Protein AF-A0A0D3BP19-F1 (afdb_monomer_lite)

pLDDT: mean 79.96, std 15.25, range [40.03, 95.5]

InterPro domains:
  IPR003653 Ulp1 protease family, C-terminal catalytic domain [PF02902] (9-48)

Foldseek 3Di:
DPPLPPLVVLFVVVCVVCVVVVHDDPDDDSVCSVVSVVVVVVVCCVVPPPPPPVPPDPPDDD

Radius of gyration: 15.6 Å; chains: 1; bounding box: 20×33×50 Å

Secondary structure (DSSP, 8-state):
------THHHHHHHHHHHHHTT-------HHHHHHHHHHHHHHHHHHH-S---TTSS-----

Organism: NCBI:txid109376

Sequence (62 aa):
MTPKENVHGVYTIKYIECLAIGCTFEGLRDETIQDLRRRLAAEIYDAVGEPRITHLFPDSPK

Structure (mmCIF, N/CA/C/O backbone):
data_AF-A0A0D3BP19-F1
#
_entry.id   AF-A0A0D3BP19-F1
#
loop_
_atom_site.group_PDB
_atom_site.id
_atom_site.type_symbol
_atom_site.label_atom_id
_atom_site.label_alt_id
_atom_site.label_comp_id
_atom_site.label_asym_id
_atom_site.label_entity_id
_atom_site.label_seq_id
_atom_site.pdbx_PDB_ins_code
_atom_site.Cartn_x
_atom_site.Cartn_y
_atom_site.Cartn_z
_atom_site.occupancy
_atom_site.B_iso_or_equiv
_atom_site.auth_seq_id
_atom_site.auth_comp_id
_atom_site.auth_asym_id
_atom_site.auth_atom_id
_atom_site.pdbx_PDB_model_num
ATOM 1 N N . MET A 1 1 ? 12.446 26.839 2.961 1.00 40.03 1 MET A N 1
ATOM 2 C 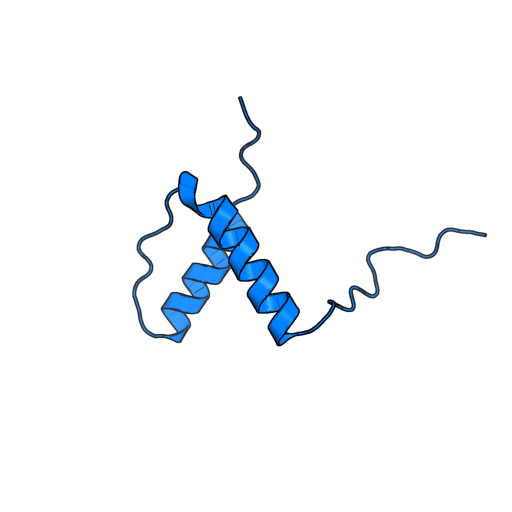CA . MET A 1 1 ? 11.033 26.415 2.918 1.00 40.03 1 MET A CA 1
ATOM 3 C C . MET A 1 1 ? 10.924 25.381 1.814 1.00 40.03 1 MET A C 1
ATOM 5 O O . MET A 1 1 ? 10.839 25.748 0.652 1.00 40.03 1 MET A O 1
ATOM 9 N N . THR A 1 2 ? 11.124 24.108 2.150 1.00 48.22 2 THR A N 1
ATOM 10 C CA . THR A 1 2 ? 11.006 23.018 1.176 1.00 48.22 2 THR A CA 1
ATOM 11 C C . THR A 1 2 ? 9.540 22.901 0.752 1.00 48.22 2 THR A C 1
ATOM 13 O O . THR A 1 2 ? 8.654 23.068 1.597 1.00 48.22 2 THR A O 1
ATOM 16 N N . PRO A 1 3 ? 9.250 22.703 -0.544 1.00 51.81 3 PRO A N 1
ATOM 17 C CA . PRO A 1 3 ? 7.880 22.534 -1.007 1.00 51.81 3 PRO A CA 1
ATOM 18 C C . PRO A 1 3 ? 7.288 21.320 -0.290 1.00 51.81 3 PRO A C 1
ATOM 20 O O . PRO A 1 3 ? 7.923 20.269 -0.257 1.00 51.81 3 PRO A O 1
ATOM 23 N N . LYS A 1 4 ? 6.108 21.473 0.329 1.00 57.69 4 LYS A N 1
ATOM 24 C CA . LYS A 1 4 ? 5.351 20.345 0.882 1.00 57.69 4 LYS A CA 1
ATOM 25 C C . LYS A 1 4 ? 5.046 19.404 -0.277 1.00 57.69 4 LYS A C 1
ATOM 27 O O . LYS A 1 4 ? 4.144 19.660 -1.067 1.00 57.69 4 LYS A O 1
ATOM 32 N N . GLU A 1 5 ? 5.882 18.387 -0.433 1.00 60.16 5 GLU A N 1
ATOM 33 C CA . GLU A 1 5 ? 5.721 17.353 -1.442 1.00 60.16 5 GLU A CA 1
ATOM 34 C C . GLU A 1 5 ? 4.318 16.751 -1.296 1.00 60.16 5 GLU A C 1
ATOM 36 O O . GLU A 1 5 ? 3.808 16.634 -0.186 1.00 60.16 5 GLU A O 1
ATOM 41 N N . ASN A 1 6 ? 3.655 16.425 -2.404 1.00 64.12 6 ASN A N 1
ATOM 42 C CA . ASN A 1 6 ? 2.271 15.946 -2.407 1.00 64.12 6 ASN A CA 1
ATOM 43 C C . ASN A 1 6 ? 2.145 14.591 -1.678 1.00 64.12 6 ASN A C 1
ATOM 45 O O . ASN A 1 6 ? 2.205 13.529 -2.295 1.00 64.12 6 ASN A O 1
ATOM 49 N N . VAL A 1 7 ? 1.962 14.626 -0.356 1.00 74.31 7 VAL A N 1
ATOM 50 C CA . VAL A 1 7 ? 1.925 13.452 0.536 1.00 74.31 7 VAL A CA 1
ATOM 51 C C . VAL A 1 7 ? 0.617 12.658 0.481 1.00 74.31 7 VAL A C 1
ATOM 53 O O . VAL A 1 7 ? 0.513 11.577 1.061 1.00 74.31 7 VAL A O 1
ATOM 56 N N . HIS A 1 8 ? -0.385 13.172 -0.236 1.00 81.81 8 HIS A N 1
ATOM 57 C CA . HIS A 1 8 ? -1.745 12.632 -0.241 1.00 81.81 8 HIS A CA 1
ATOM 58 C C . HIS A 1 8 ? -1.788 11.180 -0.737 1.00 81.81 8 HIS A C 1
ATOM 60 O O . HIS A 1 8 ? -2.485 10.360 -0.151 1.00 81.81 8 HIS A O 1
ATOM 66 N N . GLY A 1 9 ? -0.994 10.836 -1.758 1.00 87.75 9 GLY A N 1
ATOM 67 C CA . GLY A 1 9 ? -0.981 9.478 -2.312 1.00 87.75 9 GLY A CA 1
ATOM 68 C C . GLY A 1 9 ? -0.526 8.417 -1.305 1.00 87.75 9 GLY A C 1
ATOM 69 O O . GLY A 1 9 ? -1.137 7.357 -1.210 1.00 87.75 9 GLY A O 1
ATOM 70 N N . VAL A 1 10 ? 0.501 8.721 -0.504 1.00 90.81 10 VAL A N 1
ATOM 71 C CA . VAL A 1 10 ? 1.020 7.801 0.523 1.00 90.81 10 VAL A CA 1
ATOM 72 C C . VAL A 1 10 ? -0.022 7.580 1.619 1.00 90.81 10 VAL A C 1
ATOM 74 O O . VAL A 1 10 ? -0.275 6.442 2.010 1.00 90.81 10 VAL A O 1
ATOM 77 N N . TYR A 1 11 ? -0.667 8.660 2.064 1.00 90.62 11 TYR A N 1
ATOM 78 C CA . TYR A 1 11 ? -1.758 8.612 3.037 1.00 90.62 11 TYR A CA 1
ATOM 79 C C . TYR A 1 11 ? -2.925 7.745 2.554 1.00 90.62 11 TYR A C 1
ATOM 81 O O . TYR A 1 11 ? -3.389 6.875 3.288 1.00 90.62 11 TYR A O 1
ATOM 89 N N . THR A 1 12 ? -3.371 7.944 1.311 1.00 91.19 12 THR A N 1
ATOM 90 C CA . THR A 1 12 ? -4.479 7.178 0.730 1.00 91.19 12 THR A CA 1
ATOM 91 C C . THR A 1 12 ? -4.158 5.691 0.641 1.00 91.19 12 THR A C 1
ATOM 93 O O . THR A 1 12 ? -4.978 4.876 1.057 1.00 91.19 12 THR A O 1
ATOM 96 N N . ILE A 1 13 ? -2.969 5.326 0.150 1.00 92.06 13 ILE A N 1
ATOM 97 C CA . ILE A 1 13 ? -2.562 3.916 0.045 1.00 92.06 13 ILE A CA 1
ATOM 98 C C . ILE A 1 13 ? -2.569 3.260 1.427 1.00 92.06 13 ILE A C 1
ATOM 100 O O . ILE A 1 13 ? -3.124 2.175 1.589 1.00 92.06 13 ILE A O 1
ATOM 104 N N . LYS A 1 14 ? -2.012 3.933 2.439 1.00 91.75 14 LYS A N 1
ATOM 105 C CA . LYS A 1 14 ? -1.903 3.350 3.779 1.00 91.75 14 LYS A CA 1
ATOM 106 C C . LYS A 1 14 ? -3.236 3.256 4.507 1.00 91.75 14 LYS A C 1
ATOM 108 O O . LYS A 1 14 ? -3.485 2.268 5.188 1.00 91.75 14 LYS A O 1
ATOM 113 N N . TYR A 1 15 ? -4.127 4.216 4.280 1.00 92.75 15 TYR A N 1
ATOM 114 C CA . TYR A 1 15 ? -5.508 4.126 4.735 1.00 92.75 15 TYR A CA 1
ATOM 115 C C . TYR A 1 15 ? -6.230 2.905 4.140 1.00 92.75 15 TYR A C 1
ATOM 117 O O . TYR A 1 15 ? -6.843 2.137 4.879 1.00 92.75 15 TYR A O 1
ATOM 125 N N . ILE A 1 16 ? -6.113 2.683 2.824 1.00 93.69 16 ILE A N 1
ATOM 126 C CA . ILE A 1 16 ? -6.722 1.526 2.146 1.00 93.69 16 ILE A CA 1
ATOM 127 C C . ILE A 1 16 ? -6.146 0.209 2.680 1.00 93.69 16 ILE A C 1
ATOM 129 O O . ILE A 1 16 ? -6.900 -0.726 2.933 1.00 93.69 16 ILE A O 1
ATOM 133 N N . GLU A 1 17 ? -4.832 0.136 2.883 1.00 92.50 17 GLU A N 1
ATOM 134 C CA . GLU A 1 17 ? -4.170 -1.049 3.436 1.00 92.50 17 GLU A CA 1
ATOM 135 C C . GLU A 1 17 ? -4.681 -1.382 4.841 1.00 92.50 17 GLU A C 1
ATOM 137 O O . GLU A 1 17 ? -5.046 -2.528 5.090 1.00 92.50 17 GLU A O 1
ATOM 142 N N . CYS A 1 18 ? -4.798 -0.382 5.724 1.00 94.06 18 CYS A N 1
ATOM 143 C CA . CYS A 1 18 ? -5.390 -0.554 7.052 1.00 94.06 18 CYS A CA 1
ATOM 144 C C . CYS A 1 18 ? -6.829 -1.082 6.971 1.00 94.06 18 CYS A C 1
ATOM 146 O O . CYS A 1 18 ? -7.167 -2.031 7.678 1.00 94.06 18 CYS A O 1
ATOM 148 N N . LEU A 1 19 ? -7.656 -0.534 6.075 1.00 94.25 19 LEU A N 1
ATOM 149 C CA . LEU A 1 19 ? -9.019 -1.028 5.865 1.00 94.25 19 LEU A CA 1
ATOM 150 C C . LEU A 1 19 ? -9.042 -2.483 5.379 1.00 94.25 19 LEU A C 1
ATOM 152 O O . LEU A 1 19 ? -9.853 -3.270 5.863 1.00 94.25 19 LEU A O 1
ATOM 156 N N . ALA A 1 20 ? -8.151 -2.853 4.458 1.00 95.44 20 ALA A N 1
ATOM 157 C CA . ALA A 1 20 ? -8.089 -4.200 3.896 1.00 95.44 20 ALA A CA 1
ATOM 158 C C . ALA A 1 20 ? -7.727 -5.267 4.943 1.00 95.44 20 ALA A C 1
ATOM 160 O O . ALA A 1 20 ? -8.216 -6.393 4.861 1.00 95.44 20 ALA A O 1
ATOM 161 N N . ILE A 1 21 ? -6.910 -4.913 5.941 1.00 95.50 21 ILE A N 1
ATOM 162 C CA . ILE A 1 21 ? -6.524 -5.812 7.041 1.00 95.50 21 ILE A CA 1
ATOM 163 C C . ILE A 1 21 ? -7.440 -5.703 8.273 1.00 95.50 21 ILE A C 1
ATOM 165 O O . ILE A 1 21 ? -7.221 -6.404 9.259 1.00 95.50 21 ILE A O 1
ATOM 169 N N . GLY A 1 22 ? -8.463 -4.840 8.238 1.00 94.94 22 GLY A N 1
ATOM 170 C CA . GLY A 1 22 ? -9.387 -4.630 9.357 1.00 94.94 22 GLY A CA 1
ATOM 171 C C . GLY A 1 22 ? -8.793 -3.842 10.531 1.00 94.94 22 GLY A C 1
ATOM 172 O O . GLY A 1 22 ? -9.236 -4.009 11.666 1.00 94.94 22 GLY A O 1
ATOM 173 N N . CYS A 1 23 ? -7.793 -2.995 10.280 1.00 94.56 23 CYS A N 1
ATOM 174 C CA . CYS A 1 23 ? -7.167 -2.136 11.284 1.00 94.56 23 CYS A CA 1
ATOM 175 C C . CYS A 1 23 ? -7.581 -0.665 11.132 1.00 94.56 23 CYS A C 1
ATOM 177 O O . CYS A 1 23 ? -7.874 -0.177 10.040 1.00 94.56 23 CYS A O 1
ATOM 179 N N . THR A 1 24 ? -7.543 0.071 12.242 1.00 92.38 24 THR A N 1
ATOM 180 C CA . THR A 1 24 ? -7.753 1.524 12.250 1.00 92.38 24 THR A CA 1
ATOM 181 C C . THR A 1 24 ? -6.482 2.243 11.802 1.00 92.38 24 THR A C 1
ATOM 183 O O . THR A 1 24 ? -5.387 1.922 12.257 1.00 92.38 24 THR A O 1
ATOM 186 N N . PHE A 1 25 ? -6.624 3.236 10.925 1.00 92.19 25 PHE A N 1
ATOM 187 C CA . PHE A 1 25 ? -5.521 4.094 10.499 1.00 92.19 25 PHE A CA 1
ATOM 188 C C . PHE A 1 25 ? -5.424 5.338 11.392 1.00 92.19 25 PHE A C 1
ATOM 190 O O . PHE A 1 25 ? -6.358 6.136 11.439 1.00 92.19 25 PHE A O 1
ATOM 197 N N . GLU A 1 26 ? -4.288 5.521 12.068 1.00 91.19 26 GLU A N 1
ATOM 198 C CA . GLU A 1 26 ? -4.064 6.635 13.010 1.00 91.19 26 GLU A CA 1
ATOM 199 C C . GLU A 1 26 ? -3.332 7.841 12.393 1.00 91.19 26 GLU A C 1
ATOM 201 O O . GLU A 1 26 ? -3.155 8.866 13.048 1.00 91.19 26 GLU A O 1
ATOM 206 N N . GLY A 1 27 ? -2.926 7.749 11.124 1.00 87.19 27 GLY A N 1
ATOM 207 C CA . GLY A 1 27 ? -2.176 8.796 10.430 1.00 87.19 27 GLY A CA 1
ATOM 208 C C . GLY A 1 27 ? -0.697 8.468 10.229 1.00 87.19 27 GLY A C 1
ATOM 209 O O . GLY A 1 27 ? -0.195 7.419 10.630 1.00 87.19 27 GLY A O 1
ATOM 210 N N . LEU A 1 28 ? 0.008 9.379 9.558 1.00 87.62 28 LEU A N 1
ATOM 211 C CA . LEU A 1 28 ? 1.437 9.281 9.262 1.00 87.62 28 LEU A CA 1
ATOM 212 C C . LEU A 1 28 ? 2.157 10.550 9.708 1.00 87.62 28 LEU A C 1
ATOM 214 O O . LEU A 1 28 ? 1.646 11.660 9.581 1.00 87.62 28 LEU A O 1
ATOM 218 N N . ARG A 1 29 ? 3.389 10.387 10.179 1.00 87.31 29 ARG A N 1
ATOM 219 C CA . ARG A 1 29 ? 4.261 11.520 10.489 1.00 87.31 29 ARG A CA 1
ATOM 220 C C . ARG A 1 29 ? 4.946 12.006 9.219 1.00 87.31 29 ARG A C 1
ATOM 222 O O . ARG A 1 29 ? 5.514 11.174 8.505 1.00 87.31 29 ARG A O 1
ATOM 229 N N . ASP A 1 30 ? 4.931 13.312 8.966 1.00 84.75 30 ASP A N 1
ATOM 230 C CA . ASP A 1 30 ? 5.461 13.923 7.739 1.00 84.75 30 ASP A CA 1
ATOM 231 C C . ASP A 1 30 ? 6.915 13.521 7.457 1.00 84.75 30 ASP A C 1
ATOM 233 O O . ASP A 1 30 ? 7.282 13.267 6.309 1.00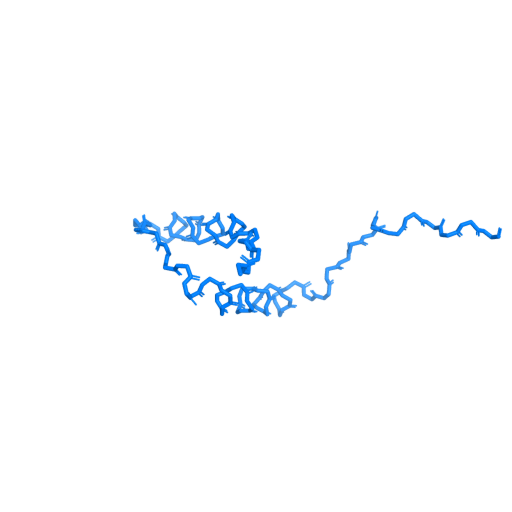 84.75 30 ASP A O 1
ATOM 237 N N . GLU A 1 31 ? 7.721 13.351 8.506 1.00 87.25 31 GLU A N 1
ATOM 238 C CA . GLU A 1 31 ? 9.128 12.958 8.407 1.00 87.25 31 GLU A CA 1
ATOM 239 C C . GLU A 1 31 ? 9.306 11.559 7.803 1.00 87.25 31 GLU A C 1
ATOM 241 O O . GLU A 1 31 ? 10.317 11.279 7.165 1.00 87.25 31 GLU A O 1
ATOM 246 N N . THR A 1 32 ? 8.319 10.676 7.978 1.00 85.38 32 THR A N 1
ATOM 247 C CA . THR A 1 32 ? 8.372 9.290 7.487 1.00 85.38 32 THR A CA 1
ATOM 248 C C . THR A 1 32 ? 7.802 9.120 6.083 1.00 85.38 32 THR A C 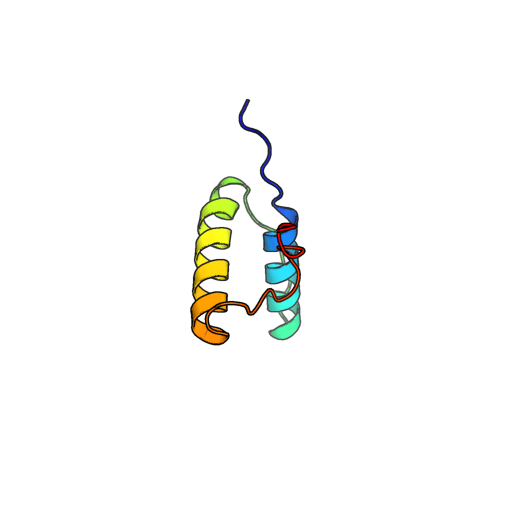1
ATOM 250 O O . THR A 1 32 ? 7.993 8.074 5.460 1.00 85.38 32 THR A O 1
ATOM 253 N N . ILE A 1 33 ? 7.116 10.137 5.553 1.00 88.06 33 ILE A N 1
ATOM 254 C CA . ILE A 1 33 ? 6.362 10.004 4.305 1.00 88.06 33 ILE A CA 1
ATOM 255 C C . ILE A 1 33 ? 7.286 9.776 3.109 1.00 88.06 33 ILE A C 1
ATOM 257 O O . ILE A 1 33 ? 6.949 8.981 2.233 1.00 88.06 33 ILE A O 1
ATOM 261 N N . GLN A 1 34 ? 8.463 10.405 3.075 1.00 86.94 34 GLN A N 1
ATOM 262 C CA . GLN A 1 34 ? 9.401 10.229 1.960 1.00 86.94 34 GLN A CA 1
ATOM 263 C C . GLN A 1 34 ? 9.990 8.821 1.887 1.00 86.94 34 GLN A C 1
ATOM 265 O O . GLN A 1 34 ? 10.164 8.266 0.798 1.00 86.94 34 GLN A O 1
ATOM 270 N N . ASP A 1 35 ? 10.263 8.211 3.035 1.00 90.06 35 ASP A N 1
ATOM 271 C CA . ASP A 1 35 ? 10.773 6.843 3.080 1.00 90.06 35 ASP A CA 1
ATOM 272 C C . ASP A 1 35 ? 9.663 5.844 2.768 1.00 90.06 35 ASP A C 1
ATOM 274 O O . ASP A 1 35 ? 9.863 4.913 1.984 1.00 90.06 35 ASP A O 1
ATOM 278 N N . LEU A 1 36 ? 8.455 6.092 3.282 1.00 91.12 36 LEU A N 1
ATOM 279 C CA . LEU A 1 36 ? 7.299 5.261 2.980 1.00 91.12 36 LEU A CA 1
ATOM 280 C C . LEU A 1 36 ? 6.924 5.320 1.495 1.00 91.12 36 LEU A C 1
ATOM 282 O O . LEU A 1 36 ? 6.628 4.290 0.898 1.00 91.12 36 LEU A O 1
ATOM 286 N N . ARG A 1 37 ? 7.005 6.500 0.871 1.00 90.75 37 ARG A N 1
ATOM 287 C CA . ARG A 1 37 ? 6.797 6.681 -0.570 1.00 90.75 37 ARG A CA 1
ATOM 288 C C . ARG A 1 37 ? 7.748 5.814 -1.385 1.00 90.75 37 ARG A C 1
ATOM 290 O O . ARG A 1 37 ? 7.308 5.137 -2.310 1.00 90.75 37 ARG A O 1
ATOM 297 N N . ARG A 1 38 ? 9.043 5.840 -1.052 1.00 91.19 38 ARG A N 1
ATOM 298 C CA . ARG A 1 38 ? 10.067 5.043 -1.744 1.00 91.19 38 ARG A CA 1
ATOM 299 C C . ARG A 1 38 ? 9.811 3.551 -1.589 1.00 91.19 38 ARG A C 1
ATOM 301 O O . ARG A 1 38 ? 9.879 2.823 -2.574 1.00 91.19 38 ARG A O 1
ATOM 308 N N . ARG A 1 39 ? 9.465 3.118 -0.378 1.00 91.81 39 ARG A N 1
ATOM 309 C CA . ARG A 1 39 ? 9.147 1.720 -0.093 1.00 91.81 39 ARG A CA 1
ATOM 310 C C . ARG A 1 39 ? 7.915 1.238 -0.859 1.00 91.81 39 ARG A C 1
ATOM 312 O O . ARG A 1 39 ? 8.005 0.232 -1.547 1.00 91.81 39 ARG A O 1
ATOM 319 N N . LEU A 1 40 ? 6.812 1.984 -0.803 1.00 90.81 40 LEU A N 1
ATOM 320 C CA . LEU A 1 40 ? 5.587 1.647 -1.533 1.00 90.81 40 LEU A CA 1
ATOM 321 C C . LEU A 1 40 ? 5.821 1.613 -3.043 1.00 90.81 40 LEU A C 1
ATOM 323 O O . LEU A 1 40 ? 5.327 0.719 -3.715 1.00 90.81 40 LEU A O 1
ATOM 327 N N . ALA A 1 41 ? 6.591 2.562 -3.585 1.00 88.06 41 ALA A N 1
ATOM 328 C CA . ALA A 1 41 ? 6.948 2.536 -4.997 1.00 88.06 41 ALA A CA 1
ATOM 329 C C . ALA A 1 41 ? 7.698 1.243 -5.345 1.00 88.06 41 ALA A C 1
ATOM 331 O O . ALA A 1 41 ? 7.292 0.554 -6.274 1.00 88.06 41 ALA A O 1
ATOM 332 N N . ALA A 1 42 ? 8.737 0.889 -4.583 1.00 90.38 42 ALA A N 1
ATOM 333 C CA . ALA A 1 42 ? 9.499 -0.339 -4.803 1.00 90.38 42 ALA A CA 1
ATOM 334 C C . ALA A 1 42 ? 8.620 -1.598 -4.721 1.00 90.38 42 ALA A C 1
ATOM 336 O O . ALA A 1 42 ? 8.686 -2.431 -5.616 1.00 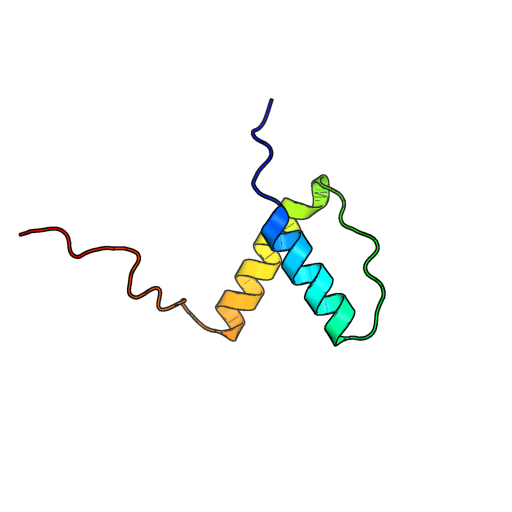90.38 42 ALA A O 1
ATOM 337 N N . GLU A 1 43 ? 7.761 -1.700 -3.702 1.00 90.81 43 GLU A N 1
ATOM 338 C CA . GLU A 1 43 ? 6.818 -2.816 -3.533 1.00 90.81 43 GLU A CA 1
ATOM 339 C C . GLU A 1 43 ? 5.841 -2.919 -4.717 1.00 90.81 43 GLU A C 1
ATOM 341 O O . GLU A 1 43 ? 5.576 -4.015 -5.205 1.00 90.81 43 GLU A O 1
ATOM 346 N N . ILE A 1 44 ? 5.345 -1.787 -5.232 1.00 87.44 44 ILE A N 1
ATOM 347 C CA . ILE A 1 44 ? 4.481 -1.767 -6.418 1.00 87.44 44 ILE A CA 1
ATOM 348 C C . ILE A 1 44 ? 5.253 -2.232 -7.655 1.00 87.44 44 ILE A C 1
ATOM 350 O O . ILE A 1 44 ? 4.767 -3.120 -8.344 1.00 87.44 44 ILE A O 1
ATOM 354 N N . TYR A 1 45 ? 6.433 -1.668 -7.939 1.00 87.06 45 TYR A N 1
ATOM 355 C CA . TYR A 1 45 ? 7.240 -2.049 -9.109 1.00 87.06 45 TYR A CA 1
ATOM 356 C C . TYR A 1 45 ? 7.652 -3.526 -9.080 1.00 87.06 45 TYR A C 1
ATOM 358 O O . TYR A 1 45 ? 7.676 -4.164 -10.129 1.00 87.06 45 TYR A O 1
ATOM 366 N N . ASP A 1 46 ? 7.943 -4.075 -7.900 1.00 90.06 46 ASP A N 1
ATOM 367 C CA . ASP A 1 46 ? 8.232 -5.501 -7.728 1.00 90.06 46 ASP A CA 1
ATOM 368 C C . ASP A 1 46 ? 6.989 -6.363 -8.009 1.00 90.06 46 ASP A C 1
ATOM 370 O O . ASP A 1 46 ? 7.060 -7.356 -8.730 1.00 90.06 46 ASP A O 1
ATOM 374 N N . ALA A 1 47 ? 5.818 -5.940 -7.522 1.00 87.12 47 ALA A N 1
ATOM 375 C CA . ALA A 1 47 ? 4.571 -6.680 -7.694 1.00 87.12 47 ALA A CA 1
ATOM 376 C C . ALA A 1 47 ? 3.995 -6.617 -9.120 1.00 87.12 47 ALA A C 1
ATOM 378 O O . ALA A 1 47 ? 3.427 -7.601 -9.598 1.00 87.12 47 ALA A O 1
ATOM 379 N N . VAL A 1 48 ? 4.080 -5.462 -9.791 1.00 84.12 48 VAL A N 1
ATOM 380 C CA . VAL A 1 48 ? 3.411 -5.221 -11.086 1.00 84.12 48 VAL A CA 1
ATOM 381 C C . VAL A 1 48 ? 4.372 -5.158 -12.276 1.00 84.12 48 VAL A C 1
ATOM 383 O O . VAL A 1 48 ? 3.915 -5.130 -13.420 1.00 84.12 48 VAL A O 1
ATOM 386 N N . GLY A 1 49 ? 5.686 -5.158 -12.035 1.00 77.25 49 GLY A N 1
ATOM 387 C CA . GLY A 1 49 ? 6.701 -4.863 -13.047 1.00 77.25 49 GLY A CA 1
ATOM 388 C C . GLY A 1 49 ? 6.730 -3.379 -13.430 1.00 77.25 49 GLY A C 1
ATOM 389 O O . GLY A 1 49 ? 6.117 -2.535 -12.772 1.00 77.25 49 GLY A O 1
ATOM 390 N N . GLU A 1 50 ? 7.437 -3.026 -14.512 1.00 72.06 50 GLU A N 1
ATOM 391 C CA . GLU A 1 50 ? 7.375 -1.649 -15.012 1.00 72.06 50 GLU A CA 1
ATOM 392 C C . GLU A 1 50 ? 5.932 -1.293 -15.414 1.00 72.06 50 GLU A C 1
ATOM 394 O O . GLU A 1 50 ? 5.314 -2.000 -16.223 1.00 72.06 50 GLU A O 1
ATOM 399 N N . PRO A 1 51 ? 5.373 -0.195 -14.874 1.00 65.38 51 PRO A N 1
ATOM 400 C CA . PRO A 1 51 ? 4.041 0.245 -15.203 1.00 65.38 51 PRO A CA 1
ATOM 401 C C . PRO A 1 51 ? 4.027 0.578 -16.688 1.00 65.38 51 PRO A C 1
ATOM 403 O O . PRO A 1 51 ? 4.741 1.463 -17.162 1.00 65.38 51 PRO A O 1
ATOM 406 N N . ARG A 1 52 ? 3.177 -0.127 -17.437 1.00 64.50 52 ARG A N 1
ATOM 407 C CA . ARG A 1 52 ? 2.875 0.208 -18.828 1.00 64.50 52 ARG A CA 1
ATOM 408 C C . ARG A 1 52 ? 2.045 1.484 -18.844 1.00 64.50 52 ARG A C 1
ATOM 410 O O . ARG A 1 52 ? 0.834 1.441 -19.040 1.00 64.50 52 ARG A O 1
ATOM 417 N N . ILE A 1 53 ? 2.676 2.628 -18.594 1.00 66.06 53 ILE A N 1
ATOM 418 C CA . ILE A 1 53 ? 2.015 3.919 -18.741 1.00 66.06 53 ILE A CA 1
ATOM 419 C C . ILE A 1 53 ? 1.972 4.235 -20.237 1.00 66.06 53 ILE A C 1
ATOM 421 O O . ILE A 1 53 ? 2.794 4.974 -20.765 1.00 66.06 53 ILE A O 1
ATOM 425 N N . THR A 1 54 ? 1.017 3.631 -20.942 1.00 60.19 54 THR A N 1
ATOM 426 C CA . THR A 1 54 ? 0.892 3.682 -22.408 1.00 60.19 54 THR A CA 1
ATOM 427 C C . THR A 1 54 ? 0.493 5.051 -22.966 1.00 60.19 54 THR A C 1
ATOM 429 O O . THR A 1 54 ? 0.366 5.181 -24.179 1.00 60.19 54 THR A O 1
ATOM 432 N N . HIS A 1 55 ? 0.288 6.077 -22.127 1.00 63.84 55 HIS A N 1
ATOM 433 C CA . HIS A 1 55 ? -0.326 7.343 -22.557 1.00 63.84 55 HIS A CA 1
ATOM 434 C C . HIS A 1 55 ? 0.323 8.633 -22.021 1.00 63.84 55 HIS A C 1
ATOM 436 O O . HIS A 1 55 ? -0.252 9.701 -22.207 1.00 63.84 55 HIS A O 1
ATOM 442 N N . LEU A 1 56 ? 1.494 8.590 -21.366 1.00 59.06 56 LEU A N 1
ATOM 443 C CA . LEU A 1 56 ? 2.145 9.826 -20.875 1.00 59.06 56 LEU A CA 1
ATOM 444 C C . LEU A 1 56 ? 3.041 10.533 -21.900 1.00 59.06 56 LEU A C 1
ATOM 446 O O . LEU A 1 56 ? 3.412 11.684 -21.681 1.00 59.06 56 LEU A O 1
ATOM 450 N N . PHE A 1 57 ? 3.337 9.895 -23.028 1.00 56.94 57 PHE A N 1
ATOM 451 C CA . PHE A 1 57 ? 3.975 10.551 -24.161 1.00 56.94 57 PHE A CA 1
ATOM 452 C C . PHE A 1 57 ? 2.978 10.506 -25.319 1.00 56.94 57 PHE A C 1
ATOM 454 O O . PHE A 1 57 ? 2.860 9.455 -25.948 1.00 56.94 57 PHE A O 1
ATOM 461 N N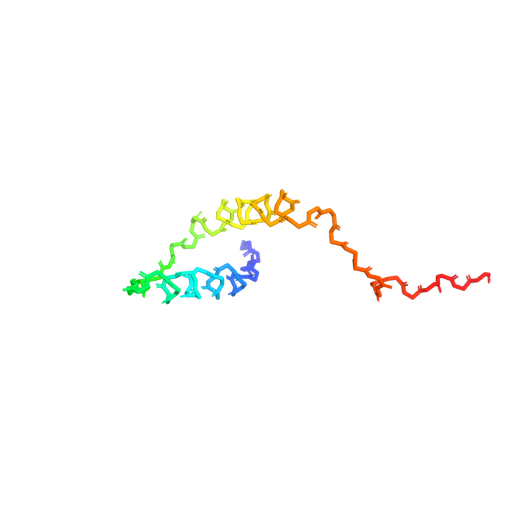 . PRO A 1 58 ? 2.201 11.575 -25.596 1.00 5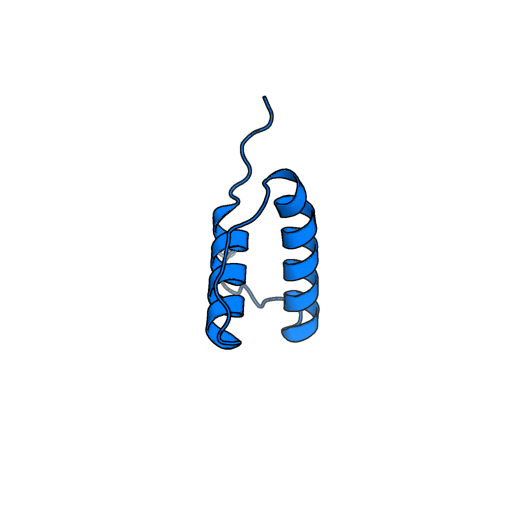4.09 58 PRO A N 1
ATOM 462 C CA . PRO A 1 58 ? 1.672 11.713 -26.944 1.00 54.09 58 PRO A CA 1
ATOM 463 C C . PRO A 1 58 ? 2.884 11.656 -27.872 1.00 54.09 58 PRO A C 1
ATOM 465 O O . PRO A 1 58 ? 3.868 12.355 -27.618 1.00 54.09 58 PRO A O 1
ATOM 468 N N . ASP A 1 59 ? 2.838 10.766 -28.862 1.00 58.66 59 ASP A N 1
ATOM 469 C CA . ASP A 1 59 ? 3.882 10.614 -29.867 1.00 58.66 59 ASP A CA 1
ATOM 470 C C . ASP A 1 59 ? 4.409 11.994 -30.271 1.00 58.66 59 ASP A C 1
ATOM 472 O O . ASP A 1 59 ? 3.656 12.847 -30.752 1.00 58.66 59 ASP A O 1
ATOM 476 N N . SER A 1 60 ? 5.696 12.236 -30.017 1.00 57.06 60 SER A N 1
ATOM 477 C CA . SER A 1 60 ? 6.389 13.421 -30.509 1.00 57.06 60 SER A CA 1
ATOM 478 C C . SER A 1 60 ? 6.112 13.532 -32.013 1.00 57.06 60 SER A C 1
ATOM 480 O O . SER A 1 60 ? 6.380 12.564 -32.734 1.00 57.06 60 SER A O 1
ATOM 482 N N . PRO A 1 61 ? 5.569 14.654 -32.519 1.00 61.09 61 PRO A N 1
ATOM 483 C CA . PRO A 1 61 ? 5.354 14.799 -33.950 1.00 61.09 61 PRO A CA 1
ATOM 484 C C . PRO A 1 61 ? 6.697 14.713 -34.686 1.00 61.09 61 PRO A C 1
ATOM 486 O O . PRO A 1 61 ? 7.683 15.299 -34.237 1.00 61.09 61 PRO A O 1
ATOM 489 N N . LYS A 1 62 ? 6.701 13.942 -35.781 1.00 50.44 62 LYS A N 1
ATOM 490 C CA . LYS A 1 62 ? 7.791 13.811 -36.761 1.00 50.44 62 LYS A CA 1
ATOM 491 C C . LYS A 1 62 ? 8.318 15.153 -37.257 1.00 50.44 62 LYS A C 1
ATOM 493 O O . LYS A 1 62 ? 7.483 16.057 -37.480 1.00 50.44 62 LYS A O 1
#